Protein AF-A0A356I9N7-F1 (afdb_monomer_lite)

Secondary structure (DSSP, 8-state):
-THHHHHHHHHHHHHTPPPPHHHIIIIITT-HHHHHHHH-SSPPHHHHHHHHHHHHHHS----------

pLDDT: mean 87.89, std 13.38, range [50.53, 97.12]

Structure (mmCIF, N/CA/C/O backbone):
data_AF-A0A356I9N7-F1
#
_entry.id   AF-A0A356I9N7-F1
#
loop_
_atom_site.group_PDB
_atom_site.id
_atom_site.type_symbol
_atom_site.label_atom_id
_atom_site.label_alt_id
_atom_site.label_comp_id
_atom_site.label_asym_id
_atom_site.label_entity_id
_atom_site.label_seq_id
_atom_site.pdbx_PDB_ins_code
_atom_site.Cartn_x
_atom_site.Cartn_y
_atom_site.Cartn_z
_atom_site.occupancy
_atom_site.B_iso_or_equiv
_atom_site.auth_seq_id
_atom_site.auth_comp_id
_atom_site.auth_asym_id
_atom_site.auth_atom_id
_atom_site.pdbx_PDB_model_num
ATOM 1 N N . ALA A 1 1 ? -5.553 10.542 3.387 1.00 88.50 1 ALA A N 1
ATOM 2 C CA . ALA A 1 1 ? -6.720 9.664 3.126 1.00 88.50 1 ALA A CA 1
ATOM 3 C C . ALA A 1 1 ? -6.243 8.368 2.477 1.00 88.50 1 ALA A C 1
ATOM 5 O O . ALA A 1 1 ? -5.229 8.410 1.796 1.00 88.50 1 ALA A O 1
ATOM 6 N N . ILE A 1 2 ? -6.960 7.246 2.638 1.00 91.88 2 ILE A N 1
ATOM 7 C CA . ILE A 1 2 ? -6.561 5.941 2.057 1.00 91.88 2 ILE A CA 1
ATOM 8 C C . ILE A 1 2 ? -6.371 6.020 0.528 1.00 91.88 2 ILE A C 1
ATOM 10 O O . ILE A 1 2 ? -5.464 5.401 -0.026 1.00 91.88 2 ILE A O 1
ATOM 14 N N . SER A 1 3 ? -7.170 6.853 -0.152 1.00 92.81 3 SER A N 1
ATOM 15 C CA . SER A 1 3 ? -7.075 7.109 -1.598 1.00 92.81 3 SER A CA 1
ATOM 16 C C . SER A 1 3 ? -5.670 7.500 -2.078 1.00 92.81 3 SER A C 1
ATOM 18 O O . SER A 1 3 ? -5.297 7.139 -3.190 1.00 92.81 3 SER A O 1
ATOM 20 N N . GLN A 1 4 ? -4.877 8.180 -1.239 1.00 91.75 4 GLN A N 1
ATOM 21 C CA . GLN A 1 4 ? -3.545 8.687 -1.594 1.00 91.75 4 GLN A CA 1
ATOM 22 C C . GLN A 1 4 ? -2.524 7.580 -1.874 1.00 91.75 4 GLN A C 1
ATOM 24 O O . GLN A 1 4 ? -1.586 7.813 -2.629 1.00 91.75 4 GLN A O 1
ATOM 29 N N . PHE A 1 5 ? -2.706 6.388 -1.303 1.00 93.62 5 PHE A N 1
ATOM 30 C CA . PHE A 1 5 ? -1.799 5.260 -1.521 1.00 93.62 5 PHE A CA 1
ATOM 31 C C . PHE A 1 5 ? -2.460 4.074 -2.223 1.00 93.62 5 PHE A C 1
ATOM 33 O O . PHE A 1 5 ? -1.788 3.360 -2.961 1.00 93.62 5 PHE A O 1
ATOM 40 N N . ILE A 1 6 ? -3.775 3.878 -2.084 1.00 95.25 6 ILE A N 1
ATOM 41 C CA . ILE A 1 6 ? -4.438 2.750 -2.753 1.00 95.25 6 ILE A CA 1
ATOM 42 C C . ILE A 1 6 ? -4.530 2.932 -4.272 1.00 95.25 6 ILE A C 1
ATOM 44 O O . ILE A 1 6 ? -4.390 1.964 -5.009 1.00 95.25 6 ILE A O 1
ATOM 48 N N . MET A 1 7 ? -4.725 4.161 -4.763 1.00 95.38 7 MET A N 1
ATOM 49 C CA . MET A 1 7 ? -4.757 4.429 -6.205 1.00 95.38 7 MET A CA 1
ATOM 50 C C . MET A 1 7 ? -3.419 4.104 -6.889 1.00 95.38 7 MET A C 1
ATOM 52 O O . MET A 1 7 ? -3.434 3.331 -7.850 1.00 95.38 7 MET A O 1
ATOM 56 N N . PRO A 1 8 ? -2.265 4.624 -6.422 1.00 94.06 8 PRO A N 1
ATOM 57 C CA . PRO A 1 8 ? -0.974 4.268 -7.010 1.00 94.06 8 PRO A CA 1
ATOM 58 C C . PRO A 1 8 ? -0.610 2.790 -6.805 1.00 94.06 8 PRO A C 1
ATOM 60 O O . PRO A 1 8 ? -0.116 2.174 -7.747 1.00 94.06 8 PRO A O 1
ATOM 63 N N . ALA A 1 9 ? -0.924 2.187 -5.650 1.00 94.88 9 ALA A N 1
ATOM 64 C CA . ALA A 1 9 ? -0.704 0.754 -5.429 1.00 94.88 9 ALA A CA 1
ATOM 65 C C . ALA A 1 9 ? -1.520 -0.121 -6.396 1.00 94.88 9 ALA A C 1
ATOM 67 O O . ALA A 1 9 ? -0.985 -1.064 -6.977 1.00 94.88 9 ALA A O 1
ATOM 68 N N . ASN A 1 10 ? -2.789 0.226 -6.636 1.00 95.94 10 ASN A N 1
ATOM 69 C CA . ASN A 1 10 ? -3.622 -0.449 -7.630 1.00 95.94 10 ASN A CA 1
ATOM 70 C C . ASN A 1 10 ? -3.064 -0.280 -9.039 1.00 95.94 10 ASN A C 1
ATOM 72 O O . ASN A 1 10 ? -2.990 -1.255 -9.782 1.00 95.94 10 ASN A O 1
ATOM 76 N N . ARG A 1 11 ? -2.670 0.947 -9.409 1.00 94.31 11 ARG A N 1
ATOM 77 C CA . ARG A 1 11 ? -2.082 1.217 -10.724 1.00 94.31 11 ARG A CA 1
ATOM 78 C C . ARG A 1 11 ? -0.872 0.318 -10.952 1.00 94.31 11 ARG A C 1
ATOM 80 O O . ARG A 1 11 ? -0.872 -0.379 -11.955 1.00 94.31 11 ARG A O 1
ATOM 87 N N . ALA A 1 12 ? 0.073 0.282 -10.013 1.00 92.88 12 ALA A N 1
ATOM 88 C CA . ALA A 1 12 ? 1.261 -0.566 -10.097 1.00 92.88 12 ALA A CA 1
ATOM 89 C C . ALA A 1 12 ? 0.908 -2.061 -10.192 1.00 92.88 12 ALA A C 1
ATOM 91 O O . ALA A 1 12 ? 1.420 -2.782 -11.045 1.00 92.88 12 ALA A O 1
ATOM 92 N N . TYR A 1 13 ? -0.048 -2.522 -9.381 1.00 93.12 13 TYR A N 1
ATOM 93 C CA . TYR A 1 13 ? -0.485 -3.916 -9.400 1.00 93.12 13 TYR A CA 1
ATOM 94 C C . TYR A 1 13 ? -1.058 -4.354 -10.754 1.00 93.12 13 TYR A C 1
ATOM 96 O O . TYR A 1 13 ? -0.715 -5.435 -11.245 1.00 93.12 13 TYR A O 1
ATOM 104 N N . PHE A 1 14 ? -1.919 -3.523 -11.352 1.00 92.44 14 PHE A N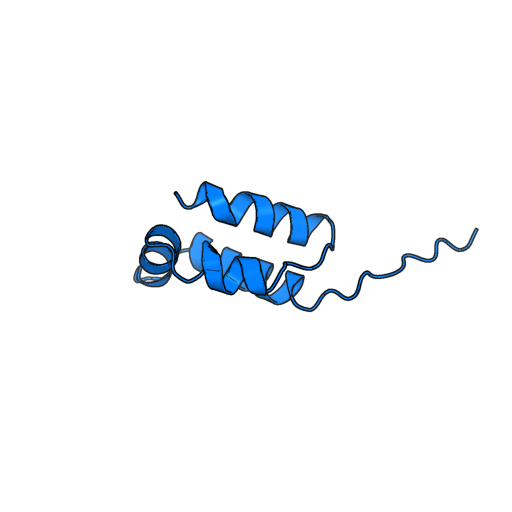 1
ATOM 105 C CA . PHE A 1 14 ? -2.567 -3.812 -12.632 1.00 92.44 14 PHE A CA 1
ATOM 106 C C . PHE A 1 14 ? -1.675 -3.525 -13.845 1.00 92.44 14 PHE A C 1
ATOM 108 O O . PHE A 1 14 ? -1.811 -4.213 -14.852 1.00 92.44 14 PHE A O 1
ATOM 115 N N . SER A 1 15 ? -0.770 -2.544 -13.768 1.00 91.69 15 SER A N 1
ATOM 116 C CA . SER A 1 15 ? 0.198 -2.251 -14.836 1.00 91.69 15 SER A CA 1
ATOM 117 C C . SER A 1 15 ? 1.372 -3.230 -14.850 1.00 91.69 15 SER A C 1
ATOM 119 O O . SER A 1 15 ? 2.058 -3.343 -15.862 1.00 91.69 15 SER A O 1
ATOM 121 N N . GLY A 1 16 ? 1.613 -3.926 -13.735 1.00 88.94 16 GLY A N 1
ATOM 122 C CA . GLY A 1 16 ? 2.809 -4.738 -13.537 1.00 88.94 16 GLY A CA 1
ATOM 123 C C . GLY A 1 16 ? 4.057 -3.911 -13.217 1.00 88.94 16 GLY A C 1
ATOM 124 O O . GLY A 1 16 ? 5.139 -4.485 -13.112 1.00 88.94 16 GLY A O 1
ATOM 125 N N . GLU A 1 17 ? 3.928 -2.591 -13.049 1.00 90.25 17 GLU A N 1
ATOM 126 C CA . GLU A 1 17 ? 5.028 -1.735 -12.608 1.00 90.25 17 GLU A CA 1
ATOM 127 C C . GLU A 1 17 ? 5.435 -2.075 -11.169 1.00 90.25 17 GLU A C 1
ATOM 129 O O . GLU A 1 17 ? 4.617 -2.445 -10.320 1.00 90.25 17 GLU A O 1
ATOM 134 N N . LYS A 1 18 ? 6.726 -1.901 -10.884 1.00 92.00 18 LYS A N 1
ATOM 135 C CA . LYS A 1 18 ? 7.253 -2.052 -9.534 1.00 92.00 18 LYS A CA 1
ATOM 136 C C . LYS A 1 18 ? 6.848 -0.855 -8.675 1.00 92.00 18 LYS A C 1
ATOM 138 O O . LYS A 1 18 ? 6.967 0.288 -9.113 1.00 92.00 18 LYS A O 1
ATOM 143 N N . LEU A 1 19 ? 6.400 -1.113 -7.447 1.00 93.25 19 LEU A N 1
ATOM 144 C CA . LEU A 1 19 ? 6.213 -0.042 -6.468 1.00 93.25 19 LEU A CA 1
ATOM 145 C C . LEU A 1 19 ? 7.561 0.433 -5.933 1.00 93.25 19 LEU A C 1
ATOM 147 O O . LEU A 1 19 ? 8.421 -0.375 -5.580 1.00 93.25 19 LEU A O 1
ATOM 151 N N . ASP A 1 20 ? 7.714 1.751 -5.856 1.00 93.06 20 ASP A N 1
ATOM 152 C CA . ASP A 1 20 ? 8.903 2.379 -5.300 1.00 93.06 20 ASP A CA 1
ATOM 153 C C . ASP A 1 20 ? 8.959 2.169 -3.780 1.00 93.06 20 ASP A C 1
ATOM 155 O O . ASP A 1 20 ? 8.015 2.493 -3.052 1.00 93.06 20 ASP A O 1
ATOM 159 N N . GLN A 1 21 ? 10.062 1.586 -3.310 1.00 93.56 21 GLN A N 1
ATOM 160 C CA . GLN A 1 21 ? 10.231 1.244 -1.901 1.00 93.56 21 GLN A CA 1
ATOM 161 C C . GLN A 1 21 ? 10.385 2.496 -1.029 1.00 93.56 21 GLN A C 1
ATOM 163 O O . GLN A 1 21 ? 9.802 2.556 0.050 1.00 93.56 21 GLN A O 1
ATOM 168 N N . THR A 1 22 ? 11.092 3.516 -1.518 1.00 95.94 22 THR A N 1
ATOM 169 C CA . THR A 1 22 ? 11.271 4.787 -0.806 1.00 95.94 22 THR A CA 1
ATOM 170 C C . THR A 1 22 ? 9.924 5.476 -0.584 1.00 95.94 22 THR A C 1
ATOM 172 O O . THR A 1 22 ? 9.625 5.915 0.520 1.00 95.94 22 THR A O 1
ATOM 175 N N . TRP A 1 23 ? 9.046 5.490 -1.588 1.00 95.62 23 TRP A N 1
ATOM 176 C CA . TRP A 1 23 ? 7.690 6.022 -1.465 1.00 95.62 23 TRP A CA 1
ATOM 177 C C . TRP A 1 23 ? 6.849 5.251 -0.439 1.00 95.62 23 TRP A C 1
ATOM 179 O O . TRP A 1 23 ? 6.119 5.865 0.346 1.00 95.62 23 TRP A O 1
ATOM 189 N N . LEU A 1 24 ? 6.952 3.918 -0.408 1.00 96.00 24 LEU A N 1
ATOM 190 C CA . LEU A 1 24 ? 6.273 3.107 0.604 1.00 96.00 24 LEU A CA 1
ATOM 191 C C . LEU A 1 24 ? 6.736 3.479 2.020 1.00 96.00 24 LEU A C 1
ATOM 193 O O . LEU A 1 24 ? 5.895 3.740 2.885 1.00 96.00 24 LEU A O 1
ATOM 197 N N . ASP A 1 25 ? 8.050 3.563 2.225 1.00 97.12 25 ASP A N 1
ATOM 198 C CA . ASP A 1 25 ? 8.665 3.802 3.531 1.00 97.12 25 ASP A CA 1
ATOM 199 C C . ASP A 1 25 ? 8.489 5.243 4.025 1.00 97.12 25 ASP A C 1
ATOM 201 O O . ASP A 1 25 ? 8.268 5.458 5.214 1.00 97.12 25 ASP A O 1
ATOM 205 N N . GLU A 1 26 ? 8.536 6.234 3.134 1.00 96.81 26 GLU A N 1
ATOM 206 C CA . GLU A 1 26 ? 8.452 7.652 3.503 1.00 96.81 26 GLU A CA 1
ATOM 207 C C . GLU A 1 26 ? 7.017 8.188 3.503 1.00 96.81 26 GLU A C 1
ATOM 209 O O . GLU A 1 26 ? 6.695 9.103 4.262 1.00 96.81 26 GLU A O 1
ATOM 214 N N . THR A 1 27 ? 6.134 7.637 2.660 1.00 94.88 27 THR A N 1
ATOM 215 C CA . THR A 1 27 ? 4.788 8.195 2.445 1.00 94.88 27 THR A CA 1
ATOM 216 C C . THR A 1 27 ? 3.673 7.271 2.917 1.00 94.88 27 THR A C 1
ATOM 218 O O . THR A 1 27 ? 2.717 7.739 3.538 1.00 94.88 27 THR A O 1
ATOM 221 N N . VAL A 1 28 ? 3.741 5.970 2.616 1.00 96.12 28 VAL A N 1
ATOM 222 C CA . VAL A 1 28 ? 2.605 5.060 2.840 1.00 96.12 28 VAL A CA 1
ATOM 223 C C . VAL A 1 28 ? 2.580 4.540 4.268 1.00 96.12 28 VAL A C 1
ATOM 225 O O . VAL A 1 28 ? 1.624 4.823 4.996 1.00 96.12 28 VAL A O 1
ATOM 228 N N . PHE A 1 29 ? 3.617 3.809 4.678 1.00 95.81 29 PHE A N 1
ATOM 229 C CA . PHE A 1 29 ? 3.666 3.125 5.971 1.00 95.81 29 PHE A CA 1
ATOM 230 C C . PHE A 1 29 ? 3.600 4.074 7.179 1.00 95.81 29 PHE A C 1
ATOM 232 O O . PHE A 1 29 ? 2.893 3.751 8.140 1.00 95.81 29 PHE A O 1
ATOM 239 N N . PRO A 1 30 ? 4.228 5.267 7.150 1.00 96.75 30 PRO A N 1
ATOM 240 C CA . PRO A 1 30 ? 4.106 6.225 8.246 1.00 96.75 30 PRO A CA 1
ATOM 241 C C . PRO A 1 30 ? 2.751 6.939 8.291 1.00 96.75 30 PRO A C 1
ATOM 243 O O . PRO A 1 30 ? 2.443 7.594 9.285 1.00 96.75 30 PRO A O 1
ATOM 246 N N . SER A 1 31 ? 1.933 6.867 7.233 1.00 96.44 31 SER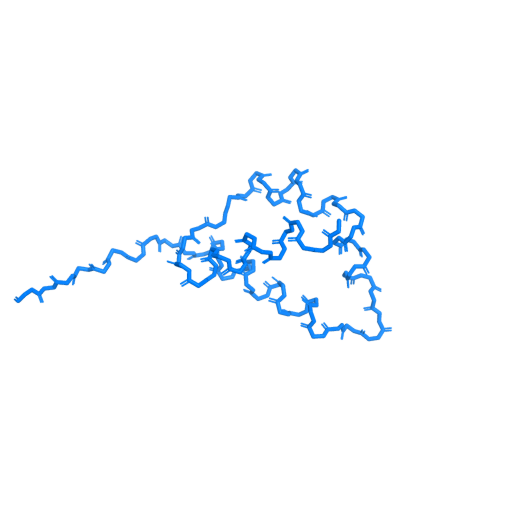 A N 1
ATOM 247 C CA . SER A 1 31 ? 0.699 7.649 7.180 1.00 96.44 31 SER A CA 1
ATOM 248 C C . SER A 1 31 ? -0.325 7.176 8.215 1.00 96.44 31 SER A C 1
ATOM 250 O O . SER A 1 31 ? -0.612 5.984 8.346 1.00 96.44 31 SER A O 1
ATOM 252 N N . GLN A 1 32 ? -0.974 8.132 8.886 1.00 96.69 32 GLN A N 1
ATOM 253 C CA . GLN A 1 32 ? -2.039 7.841 9.851 1.00 96.69 32 GLN A CA 1
ATOM 254 C C . GLN A 1 32 ? -3.154 6.983 9.236 1.00 96.69 32 GLN A C 1
ATOM 256 O O . GLN A 1 32 ? -3.685 6.092 9.886 1.00 96.69 32 GLN A O 1
ATOM 261 N N . ALA A 1 33 ? -3.506 7.228 7.970 1.00 95.19 33 ALA A N 1
ATOM 262 C CA . ALA A 1 33 ? -4.550 6.473 7.284 1.00 95.19 33 ALA A CA 1
ATOM 263 C C . ALA A 1 33 ? -4.165 5.000 7.060 1.00 95.19 33 ALA A C 1
ATOM 265 O O . ALA A 1 33 ? -5.024 4.132 7.198 1.00 95.19 33 ALA A O 1
ATOM 266 N N . TYR A 1 34 ? -2.897 4.717 6.744 1.00 95.38 34 TYR A N 1
ATOM 267 C CA . TYR A 1 34 ? -2.397 3.349 6.631 1.00 95.38 34 TYR A CA 1
ATOM 268 C C . TYR A 1 34 ? -2.381 2.656 7.995 1.00 95.38 34 TYR A C 1
ATOM 270 O O . TYR A 1 34 ? -2.922 1.563 8.136 1.00 95.38 34 TYR A O 1
ATOM 278 N N . GLN A 1 35 ? -1.852 3.326 9.021 1.00 95.44 35 GLN A N 1
ATOM 279 C CA . GLN A 1 35 ? -1.807 2.785 10.381 1.00 95.44 35 GLN A CA 1
ATOM 280 C C . GLN A 1 35 ? -3.208 2.494 10.928 1.00 95.44 35 GLN A C 1
ATOM 282 O O . GLN A 1 35 ? -3.451 1.409 11.451 1.00 95.44 35 GLN A O 1
ATOM 287 N N . THR A 1 36 ? -4.156 3.419 10.747 1.00 94.69 36 THR A N 1
ATOM 288 C CA . THR A 1 36 ? -5.554 3.209 11.135 1.00 94.69 36 THR A CA 1
ATOM 289 C C . THR A 1 36 ? -6.155 2.019 10.397 1.00 94.69 36 THR A C 1
ATOM 291 O O . THR A 1 36 ? -6.790 1.196 11.043 1.00 94.69 36 THR A O 1
ATOM 294 N N . LEU A 1 37 ? -5.940 1.890 9.081 1.00 93.62 37 LEU A N 1
ATOM 295 C CA . LEU A 1 37 ? -6.451 0.760 8.297 1.00 93.62 37 LEU A CA 1
ATOM 296 C C . LEU A 1 37 ? -5.909 -0.588 8.801 1.00 93.62 37 LEU A C 1
ATOM 298 O O . LEU A 1 37 ? -6.674 -1.546 8.904 1.00 93.62 37 LEU A O 1
ATOM 302 N N . GLN A 1 38 ? -4.618 -0.650 9.134 1.00 93.38 38 GLN A N 1
ATOM 303 C CA . GLN A 1 38 ? -3.954 -1.870 9.608 1.00 93.38 38 GLN A CA 1
ATOM 304 C C . GLN A 1 38 ? -4.319 -2.237 11.056 1.00 93.38 38 GLN A C 1
ATOM 306 O O . GLN A 1 38 ? -4.257 -3.408 11.423 1.00 93.38 38 GLN A O 1
ATOM 311 N N . ALA A 1 39 ? -4.719 -1.261 11.877 1.00 93.31 39 ALA A N 1
ATOM 312 C CA . ALA A 1 39 ? -5.082 -1.471 13.280 1.00 93.31 39 ALA A CA 1
ATOM 313 C C . ALA A 1 39 ? -6.530 -1.962 13.493 1.00 93.31 39 ALA A C 1
ATOM 315 O O . ALA A 1 39 ? -6.879 -2.355 14.608 1.00 93.31 39 ALA A O 1
ATOM 316 N N . VAL A 1 40 ? -7.391 -1.931 12.465 1.00 90.12 40 VAL A N 1
ATOM 317 C CA . VAL A 1 40 ? -8.792 -2.373 12.588 1.00 90.12 40 VAL A CA 1
ATOM 318 C C . VAL A 1 40 ? -8.869 -3.882 12.843 1.00 90.12 40 VAL A C 1
ATOM 320 O O . VAL A 1 40 ? -8.286 -4.678 12.107 1.00 90.12 40 VAL A O 1
ATOM 323 N N . SER A 1 41 ? -9.650 -4.271 13.858 1.00 81.12 41 SER A N 1
ATOM 324 C CA . SER A 1 41 ? -9.990 -5.663 14.170 1.00 81.12 41 SER A CA 1
ATOM 325 C C . SER A 1 41 ? -11.518 -5.852 14.213 1.00 81.12 41 SER A C 1
ATOM 327 O O . SER A 1 41 ? -12.186 -5.089 14.915 1.00 81.12 41 SER A O 1
ATOM 329 N N . PRO A 1 42 ? -12.092 -6.841 13.499 1.00 86.31 42 PRO A N 1
ATOM 330 C CA . PRO A 1 42 ? -11.412 -7.766 12.589 1.00 86.31 42 PRO A CA 1
ATOM 331 C C . PRO A 1 42 ? -10.817 -7.034 11.379 1.00 86.31 42 PRO A C 1
ATOM 333 O O . PRO A 1 42 ? -11.301 -5.968 10.992 1.00 86.31 42 PRO A O 1
ATOM 336 N N . ARG A 1 43 ? -9.763 -7.604 10.781 1.00 89.56 43 ARG A N 1
ATOM 337 C CA . ARG A 1 43 ? -9.137 -7.006 9.595 1.00 89.56 43 ARG A CA 1
ATOM 338 C C . ARG A 1 43 ? -10.167 -6.855 8.480 1.00 89.56 43 ARG A C 1
ATOM 340 O O . ARG A 1 43 ? -10.971 -7.750 8.221 1.00 89.56 43 ARG A O 1
ATOM 347 N N . SER A 1 44 ? -10.156 -5.688 7.845 1.00 92.25 44 SER A N 1
ATOM 348 C CA . SER A 1 44 ? -11.044 -5.406 6.721 1.00 92.25 44 SER A CA 1
ATOM 349 C C . SER A 1 44 ? -10.497 -6.018 5.432 1.00 92.25 44 SER A C 1
ATOM 351 O O . SER A 1 44 ? -9.282 -6.080 5.242 1.00 92.25 44 SER A O 1
ATOM 353 N N . PHE A 1 45 ? -11.392 -6.346 4.494 1.00 94.31 45 PHE A N 1
ATOM 354 C CA . PHE A 1 45 ? -11.016 -6.726 3.125 1.00 94.31 45 PHE A CA 1
ATOM 355 C C . PHE A 1 45 ? -9.999 -5.752 2.514 1.00 94.31 45 PHE A C 1
ATOM 357 O O . PHE A 1 45 ? -9.075 -6.160 1.822 1.00 94.31 45 PHE A O 1
ATOM 364 N N . LEU A 1 46 ? -10.159 -4.455 2.787 1.00 93.88 46 LEU A N 1
ATOM 365 C CA . LEU A 1 46 ? -9.297 -3.413 2.250 1.00 93.88 46 LEU A CA 1
ATOM 366 C C . LEU A 1 46 ? -7.859 -3.501 2.778 1.00 93.88 46 LEU A C 1
ATOM 368 O O . LEU A 1 46 ? -6.927 -3.266 2.013 1.00 93.88 46 LEU A O 1
ATOM 372 N N . ALA A 1 47 ? -7.682 -3.844 4.056 1.00 94.62 47 ALA A N 1
ATOM 373 C CA . ALA A 1 47 ? -6.361 -4.044 4.650 1.00 94.62 47 ALA A CA 1
ATOM 374 C C . ALA A 1 47 ? -5.664 -5.263 4.024 1.00 94.62 47 ALA A C 1
ATOM 376 O O . ALA A 1 47 ? -4.518 -5.172 3.594 1.00 94.62 47 ALA A O 1
ATOM 377 N N . ASP A 1 48 ? -6.386 -6.378 3.887 1.00 95.56 48 ASP A N 1
ATOM 378 C CA . ASP A 1 48 ? -5.845 -7.603 3.285 1.00 95.56 48 ASP A CA 1
ATOM 379 C C . ASP A 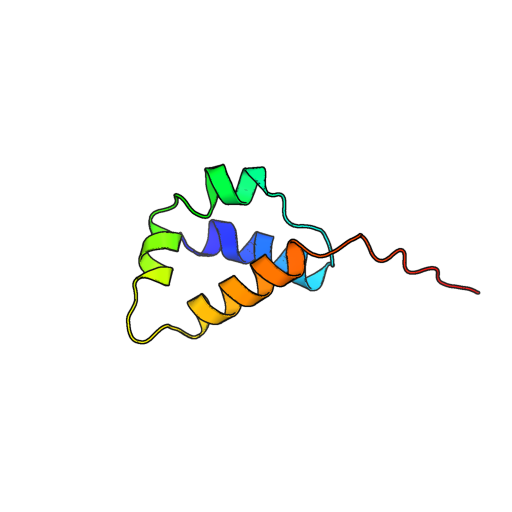1 48 ? -5.514 -7.423 1.803 1.00 95.56 48 ASP A C 1
ATOM 381 O O . ASP A 1 48 ? -4.457 -7.843 1.331 1.00 95.56 48 ASP A O 1
ATOM 385 N 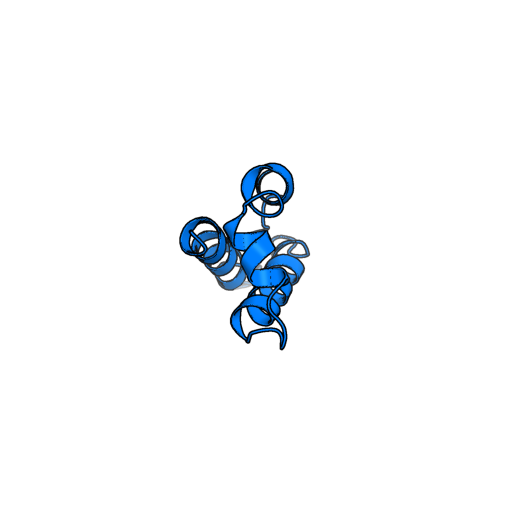N . TYR A 1 49 ? -6.397 -6.752 1.064 1.00 95.62 49 TYR A N 1
ATOM 386 C CA . TYR A 1 49 ? -6.175 -6.429 -0.337 1.00 95.62 49 TYR A CA 1
ATOM 387 C C . TYR A 1 49 ? -4.925 -5.563 -0.526 1.00 95.62 49 TYR A C 1
ATOM 389 O O . TYR A 1 49 ? -4.112 -5.848 -1.407 1.00 95.62 49 TYR A O 1
ATOM 397 N N . LEU A 1 50 ? -4.749 -4.541 0.317 1.00 95.06 50 LEU A N 1
ATOM 398 C CA . LEU A 1 50 ? -3.607 -3.637 0.239 1.00 95.06 50 LEU A CA 1
ATOM 399 C C . LEU A 1 50 ? -2.275 -4.373 0.447 1.00 95.06 50 LEU A C 1
ATOM 401 O O . LEU A 1 50 ? -1.340 -4.174 -0.329 1.00 95.06 50 LEU A O 1
ATOM 405 N N . ASP A 1 51 ? -2.206 -5.271 1.431 1.00 93.38 51 ASP A N 1
ATOM 406 C CA . ASP A 1 51 ? -1.003 -6.071 1.686 1.00 93.38 51 ASP A CA 1
ATOM 407 C C . ASP A 1 51 ? -0.652 -6.958 0.483 1.00 93.38 51 ASP A C 1
ATOM 409 O O . ASP A 1 51 ? 0.516 -7.067 0.095 1.00 93.38 51 ASP A O 1
ATOM 413 N N . VAL A 1 52 ? -1.661 -7.561 -0.157 1.00 94.50 52 VAL A N 1
ATOM 414 C CA . VAL A 1 52 ? -1.464 -8.397 -1.348 1.00 94.50 52 VAL A CA 1
ATOM 415 C C . VAL A 1 52 ? -0.902 -7.584 -2.510 1.00 94.50 52 VAL A C 1
ATOM 417 O O . VAL A 1 52 ? 0.074 -8.014 -3.134 1.00 94.50 52 VAL A O 1
ATOM 420 N N . ILE A 1 53 ? -1.495 -6.429 -2.824 1.00 94.69 53 ILE A N 1
ATOM 421 C CA . ILE A 1 53 ? -1.064 -5.638 -3.982 1.00 94.69 53 ILE A CA 1
ATOM 422 C C . ILE A 1 53 ? 0.304 -4.993 -3.758 1.00 94.69 53 ILE A C 1
ATOM 424 O O . ILE A 1 53 ? 1.103 -4.977 -4.694 1.00 94.69 53 ILE A O 1
ATOM 428 N N . ILE A 1 54 ? 0.619 -4.537 -2.538 1.00 94.19 54 ILE A N 1
ATOM 429 C CA . ILE A 1 54 ? 1.941 -3.987 -2.211 1.00 94.19 54 ILE A CA 1
ATOM 430 C C . ILE A 1 54 ? 2.992 -5.087 -2.360 1.00 94.19 54 ILE A C 1
ATOM 432 O O . ILE A 1 54 ? 3.925 -4.940 -3.151 1.00 94.19 54 ILE A O 1
ATOM 436 N N . LYS A 1 55 ? 2.784 -6.239 -1.710 1.00 92.25 55 LYS A N 1
ATOM 437 C CA . LYS A 1 55 ? 3.722 -7.368 -1.767 1.00 92.25 55 LYS A CA 1
ATOM 438 C C . LYS A 1 55 ? 3.952 -7.862 -3.192 1.00 92.25 55 LYS A C 1
ATOM 440 O O . LYS A 1 55 ? 5.083 -8.163 -3.572 1.00 92.25 5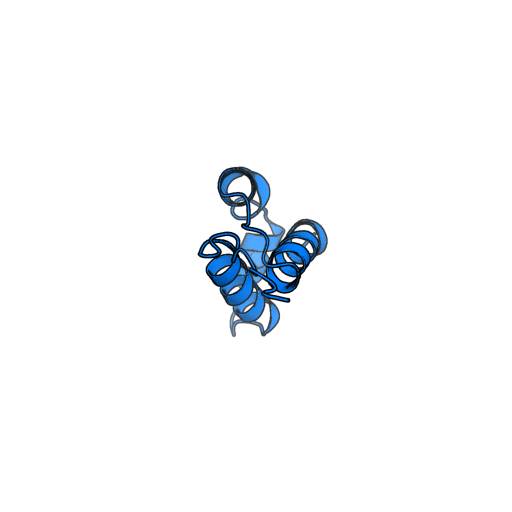5 LYS A O 1
ATOM 445 N N . ARG A 1 56 ? 2.893 -7.984 -3.998 1.00 90.12 56 ARG A N 1
ATOM 446 C CA . ARG A 1 56 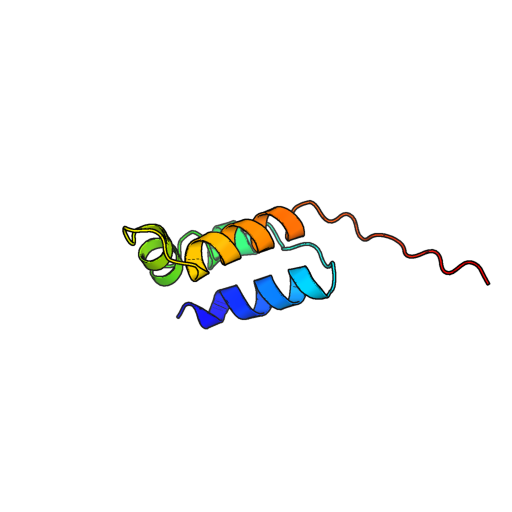? 3.032 -8.427 -5.393 1.00 90.12 56 ARG A CA 1
ATOM 447 C C . ARG A 1 56 ? 3.766 -7.397 -6.241 1.00 90.12 56 ARG A C 1
ATOM 449 O O . ARG A 1 56 ? 4.616 -7.792 -7.027 1.00 90.12 56 ARG A O 1
ATOM 456 N N . SER A 1 57 ? 3.494 -6.109 -6.052 1.00 90.56 57 SER A N 1
ATOM 457 C CA . SER A 1 57 ? 4.120 -5.041 -6.842 1.00 90.56 57 SER A CA 1
ATOM 458 C C . SER A 1 57 ? 5.568 -4.754 -6.429 1.00 90.56 57 SER A C 1
ATOM 460 O O . SER A 1 57 ? 6.318 -4.198 -7.217 1.00 90.56 57 SER A O 1
ATOM 462 N N . GLN A 1 58 ? 6.009 -5.164 -5.236 1.00 87.88 58 GLN A N 1
ATOM 463 C CA . GLN A 1 58 ? 7.425 -5.102 -4.835 1.00 87.88 58 GLN A CA 1
ATOM 464 C C . GLN A 1 58 ? 8.294 -6.182 -5.502 1.00 87.88 58 GLN A C 1
ATOM 466 O O . GLN A 1 58 ? 9.491 -5.975 -5.696 1.00 87.88 58 GLN A O 1
ATOM 471 N N . ASN A 1 59 ? 7.696 -7.322 -5.866 1.00 81.12 59 ASN A N 1
ATOM 472 C CA . ASN A 1 59 ? 8.388 -8.478 -6.453 1.00 81.12 59 ASN A CA 1
ATOM 473 C C . ASN A 1 59 ? 8.257 -8.553 -7.986 1.00 81.12 59 ASN A C 1
ATOM 475 O O . ASN A 1 59 ? 8.614 -9.566 -8.583 1.00 81.12 59 ASN A O 1
ATOM 479 N N . ARG A 1 60 ? 7.718 -7.510 -8.629 1.00 73.81 60 ARG A N 1
ATOM 480 C CA . ARG A 1 60 ? 7.711 -7.393 -10.089 1.00 73.81 60 ARG A CA 1
ATOM 481 C C . ARG A 1 60 ? 9.114 -6.995 -10.543 1.00 73.81 60 ARG A C 1
ATOM 483 O O . ARG A 1 60 ? 9.525 -5.851 -10.351 1.00 73.81 60 ARG A O 1
ATOM 490 N N . ASP A 1 61 ? 9.822 -7.918 -11.174 1.00 59.31 61 ASP A N 1
ATOM 491 C CA . ASP A 1 61 ? 10.707 -7.528 -12.264 1.00 59.31 61 ASP A CA 1
ATOM 492 C C . ASP A 1 61 ? 9.796 -7.188 -13.439 1.00 59.31 61 ASP A C 1
ATOM 494 O O . ASP A 1 61 ? 8.768 -7.842 -13.622 1.00 59.31 61 ASP A O 1
ATOM 498 N N . VAL A 1 62 ? 10.101 -6.124 -14.182 1.00 55.66 62 VAL A N 1
ATOM 499 C CA . VAL A 1 62 ? 9.357 -5.786 -15.399 1.00 55.66 62 VAL A CA 1
ATOM 500 C C . VAL A 1 62 ? 9.385 -7.041 -16.271 1.00 55.66 62 VAL A C 1
ATOM 502 O O . VAL A 1 62 ? 10.426 -7.351 -16.847 1.00 55.66 62 VAL A O 1
ATOM 505 N N . GLU A 1 63 ? 8.292 -7.811 -16.310 1.00 50.75 63 GLU A N 1
ATOM 506 C CA . GLU A 1 63 ? 8.170 -8.938 -17.225 1.00 50.75 63 GLU A CA 1
ATOM 507 C C . GLU A 1 63 ? 8.304 -8.317 -18.609 1.00 50.75 63 GLU A C 1
ATOM 509 O O . GLU A 1 63 ? 7.394 -7.641 -19.094 1.00 50.75 63 GLU A O 1
ATOM 514 N N . GLN A 1 64 ? 9.481 -8.462 -19.221 1.00 51.31 64 GLN A N 1
ATOM 515 C CA . GLN A 1 64 ? 9.660 -8.116 -20.615 1.00 51.31 64 GLN A CA 1
ATOM 516 C C . GLN A 1 64 ? 8.799 -9.100 -21.390 1.00 51.31 64 GLN A C 1
ATOM 518 O O . GLN A 1 64 ? 9.225 -10.212 -21.706 1.00 51.31 64 GLN A O 1
ATOM 523 N N . VAL A 1 65 ? 7.553 -8.706 -21.650 1.00 56.12 65 VAL A N 1
ATOM 524 C CA . VAL A 1 65 ? 6.675 -9.414 -22.569 1.00 56.12 65 VAL A CA 1
ATOM 525 C C . VAL A 1 65 ? 7.350 -9.326 -23.930 1.00 56.12 65 VAL A C 1
ATOM 527 O O . VAL A 1 65 ? 7.203 -8.356 -24.672 1.00 56.12 65 VAL A O 1
ATOM 530 N N . THR A 1 66 ? 8.157 -10.336 -24.238 1.00 53.16 66 THR A N 1
ATOM 531 C CA . THR A 1 66 ? 8.731 -10.502 -25.563 1.00 53.16 66 THR A CA 1
ATOM 532 C C . THR A 1 66 ? 7.597 -11.038 -26.419 1.00 53.16 66 THR A C 1
ATOM 534 O O . THR A 1 66 ? 7.302 -12.231 -26.404 1.00 53.16 66 THR A O 1
ATOM 537 N N . VAL A 1 67 ? 6.883 -10.141 -27.100 1.00 60.78 67 VAL A N 1
ATOM 538 C CA . VAL A 1 67 ? 5.906 -10.547 -28.112 1.00 60.78 67 VAL A CA 1
ATOM 539 C C . VAL A 1 67 ? 6.701 -11.050 -29.312 1.00 60.78 67 VAL A C 1
ATOM 541 O O . VAL A 1 67 ? 7.115 -10.269 -30.168 1.00 60.78 67 VAL A O 1
ATOM 544 N N . SER A 1 68 ? 6.962 -12.354 -29.351 1.00 56.81 68 SER A N 1
ATOM 545 C CA . SER A 1 68 ? 7.476 -13.014 -30.549 1.00 56.81 68 SER A CA 1
ATOM 546 C C . SER A 1 68 ? 6.384 -12.967 -31.621 1.00 56.81 68 SER A C 1
ATOM 548 O O . SER A 1 68 ? 5.283 -13.472 -31.397 1.00 56.81 68 SER A O 1
ATOM 550 N N . LYS A 1 69 ? 6.675 -12.292 -32.738 1.00 50.53 69 LYS A N 1
ATOM 551 C CA . LYS A 1 69 ? 5.835 -12.275 -33.944 1.00 50.53 69 LYS A CA 1
ATOM 552 C C . LYS A 1 69 ? 5.902 -13.601 -34.687 1.00 50.53 69 LYS A C 1
ATOM 554 O O . LYS A 1 69 ? 6.999 -14.201 -34.694 1.00 50.53 69 LYS A O 1
#

Foldseek 3Di:
DVCVPVVVLVVLLVVLAADDPCCCVVPNPPDPVLVVQCPDPPRDPVNVVSVVSNVSNNPRDPPPPPPDD

Radius of gyration: 13.76 Å; chains: 1; bounding box: 23×23×48 Å

Sequence (69 aa):
AISQFIMPANRAYFSGEKLDQTWLDETVFPSQAYQTLQAVSPRSFLADYLDVIIKRSQNRDVEQVTVSK